Protein AF-X1JGT2-F1 (afdb_monomer)

Sequence (122 aa):
MVINLSTLYDLFEKDFFSDLFALINIGKRISGKKDIYIEFNQNSQLTFTDGRFIYLPKKMKDDIFTAQGLVAHESGHIGYGSFELSFIKLIDIFSKKYDLPQYFILMIKSGSNCNVNVRKFL

Nearest PDB structures (foldseek):
  8pr0-assembly1_B  TM=2.275E-01  e=2.007E+00  Homo sapiens
  4jr9-assembly1_A  TM=3.309E-01  e=7.805E+00  Escherichia coli K-12

Structure (mmCIF, N/CA/C/O backbone):
data_AF-X1JGT2-F1
#
_entry.id   AF-X1JGT2-F1
#
loop_
_atom_site.group_PDB
_atom_site.id
_atom_site.type_symbol
_atom_site.label_atom_id
_atom_site.label_alt_id
_atom_site.label_comp_id
_atom_site.label_asym_id
_atom_site.label_entity_id
_atom_site.label_seq_id
_atom_site.pdbx_PDB_ins_code
_atom_site.Cartn_x
_atom_site.Cartn_y
_atom_site.Cartn_z
_atom_sit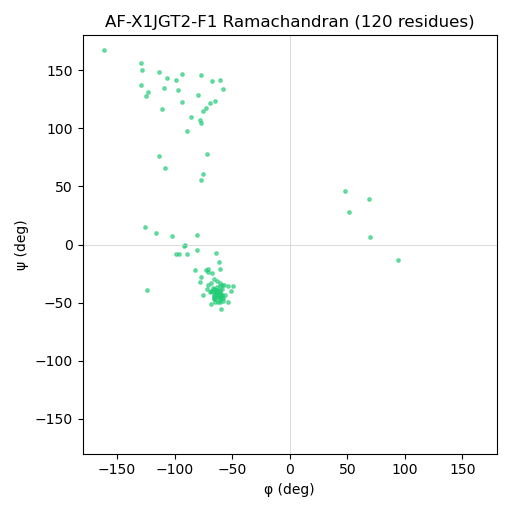e.occupancy
_atom_site.B_iso_or_equiv
_atom_site.auth_seq_id
_atom_site.auth_comp_id
_atom_site.auth_asym_id
_atom_site.auth_atom_id
_atom_site.pdbx_PDB_model_num
ATOM 1 N N . MET A 1 1 ? 31.376 -6.626 -33.080 1.00 52.94 1 MET A N 1
ATOM 2 C CA . MET A 1 1 ? 30.552 -5.677 -32.304 1.00 52.94 1 MET A CA 1
ATOM 3 C C . MET A 1 1 ? 30.390 -6.265 -30.914 1.00 52.94 1 MET A C 1
ATOM 5 O O . MET A 1 1 ? 29.714 -7.275 -30.782 1.00 52.94 1 MET A O 1
ATOM 9 N N . VAL A 1 2 ? 31.116 -5.748 -29.921 1.00 53.00 2 VAL A N 1
ATOM 10 C CA . VAL A 1 2 ? 31.010 -6.234 -28.536 1.00 53.00 2 VAL A CA 1
ATOM 11 C C . VAL A 1 2 ? 29.859 -5.469 -27.900 1.00 53.00 2 VAL A C 1
ATOM 13 O O . VAL A 1 2 ? 29.956 -4.257 -27.726 1.00 53.00 2 VAL A O 1
ATOM 16 N N . ILE A 1 3 ? 28.746 -6.150 -27.641 1.00 56.44 3 ILE A N 1
ATOM 17 C CA . ILE A 1 3 ? 27.610 -5.546 -26.945 1.00 56.44 3 ILE A CA 1
ATOM 18 C C . ILE A 1 3 ? 28.005 -5.456 -25.471 1.00 56.44 3 ILE A C 1
ATOM 20 O O . ILE A 1 3 ? 28.267 -6.475 -24.833 1.00 56.44 3 ILE A O 1
ATOM 24 N N . ASN A 1 4 ? 28.123 -4.233 -24.961 1.00 71.44 4 ASN A N 1
ATOM 25 C CA . ASN A 1 4 ? 28.438 -3.980 -23.562 1.00 71.44 4 ASN A CA 1
ATOM 26 C C . ASN A 1 4 ? 27.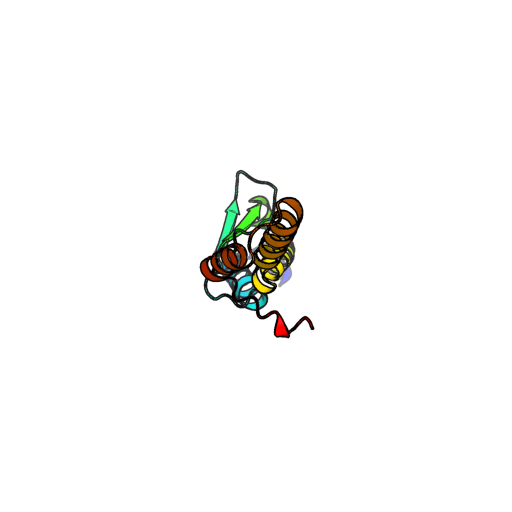173 -4.203 -22.715 1.00 71.44 4 ASN A C 1
ATOM 28 O O . ASN A 1 4 ? 26.062 -3.939 -23.176 1.00 71.44 4 ASN A O 1
ATOM 32 N N . LEU A 1 5 ? 27.324 -4.694 -21.483 1.00 65.31 5 LEU A N 1
ATOM 33 C CA . LEU A 1 5 ? 26.187 -5.069 -20.629 1.00 65.31 5 LEU A CA 1
ATOM 34 C C . LEU A 1 5 ? 25.262 -3.871 -20.341 1.00 65.31 5 LEU A C 1
ATOM 36 O O . LEU A 1 5 ? 24.048 -4.024 -20.259 1.00 65.31 5 LEU A O 1
ATOM 40 N N . SER A 1 6 ? 25.839 -2.671 -20.243 1.00 68.75 6 SER A N 1
ATOM 41 C CA . SER A 1 6 ? 25.110 -1.406 -20.101 1.00 68.75 6 SER A CA 1
ATOM 42 C C . SER A 1 6 ? 24.197 -1.122 -21.293 1.00 68.75 6 SER A C 1
ATOM 44 O O . SER A 1 6 ? 23.033 -0.794 -21.113 1.00 68.75 6 SER A O 1
ATOM 46 N N . THR A 1 7 ? 24.689 -1.349 -22.511 1.00 68.62 7 THR A N 1
ATOM 47 C CA . THR A 1 7 ? 23.924 -1.144 -23.749 1.00 68.62 7 THR A CA 1
ATOM 48 C C . THR A 1 7 ? 22.750 -2.119 -23.861 1.00 68.62 7 THR A C 1
ATOM 50 O O . THR A 1 7 ? 21.733 -1.794 -24.457 1.00 68.62 7 THR A O 1
ATOM 53 N N . LEU A 1 8 ? 22.876 -3.314 -23.275 1.00 64.31 8 LEU A N 1
ATOM 54 C CA . LEU A 1 8 ? 21.798 -4.302 -23.171 1.00 64.31 8 LEU A CA 1
ATOM 55 C C . LEU A 1 8 ? 20.712 -3.881 -22.171 1.00 64.31 8 LEU A C 1
ATOM 57 O O . LEU A 1 8 ? 19.534 -4.090 -22.444 1.00 64.31 8 LEU A O 1
ATOM 61 N N . TYR A 1 9 ? 21.098 -3.273 -21.046 1.00 62.94 9 TYR A N 1
ATOM 62 C CA . TYR A 1 9 ? 20.155 -2.705 -20.078 1.00 62.94 9 TYR A CA 1
ATOM 63 C C . TYR A 1 9 ? 19.342 -1.553 -20.672 1.00 62.94 9 TYR A C 1
ATOM 65 O O . TYR A 1 9 ? 18.139 -1.483 -20.442 1.00 62.94 9 TYR A O 1
ATOM 73 N N . ASP A 1 10 ? 19.975 -0.697 -21.475 1.00 58.16 10 ASP A N 1
ATOM 74 C CA . ASP A 1 10 ? 19.301 0.423 -22.141 1.00 58.16 10 ASP A CA 1
ATOM 75 C C . ASP A 1 10 ? 18.288 -0.041 -23.207 1.00 58.16 10 ASP A C 1
ATOM 77 O O . ASP A 1 10 ? 17.334 0.671 -23.514 1.00 58.16 10 ASP A O 1
ATOM 81 N N . LEU A 1 11 ? 18.480 -1.245 -23.760 1.00 60.47 11 LEU A N 1
ATOM 82 C CA . LEU A 1 11 ? 17.582 -1.882 -24.733 1.00 60.47 11 LEU A CA 1
ATOM 83 C C . LEU A 1 11 ? 16.481 -2.730 -24.079 1.00 60.47 11 LEU A C 1
ATOM 85 O O . LEU A 1 11 ? 15.602 -3.233 -24.780 1.00 60.47 11 LEU A O 1
ATOM 89 N N . PHE A 1 12 ? 16.535 -2.937 -22.762 1.00 65.44 12 PHE A N 1
ATOM 90 C CA . PHE A 1 12 ? 15.566 -3.759 -22.052 1.00 65.44 12 PHE A CA 1
ATOM 91 C C . PHE A 1 12 ? 14.261 -2.981 -21.849 1.00 65.44 12 PHE A C 1
ATOM 93 O O . PHE A 1 12 ? 14.176 -2.074 -21.019 1.00 65.44 12 PHE A O 1
ATOM 100 N N . GLU A 1 13 ? 13.218 -3.352 -22.591 1.00 63.59 13 GLU A N 1
ATOM 101 C CA . GLU A 1 13 ? 11.872 -2.847 -22.337 1.00 63.59 13 GLU A CA 1
ATOM 102 C C . GLU A 1 13 ? 11.342 -3.422 -21.019 1.00 63.59 13 GLU A C 1
ATOM 104 O O . GLU A 1 13 ? 11.246 -4.637 -20.835 1.00 63.59 13 GLU A O 1
ATOM 109 N N . LYS A 1 14 ? 10.998 -2.535 -20.082 1.00 66.12 14 LYS A N 1
ATOM 110 C CA . LYS A 1 14 ? 10.396 -2.931 -18.808 1.00 66.12 14 LYS A CA 1
ATOM 111 C C . LYS A 1 14 ? 9.029 -3.564 -19.051 1.00 66.12 14 LYS A C 1
ATOM 113 O O . LYS A 1 14 ? 8.125 -2.923 -19.589 1.00 66.12 14 LYS A O 1
ATOM 118 N N . ASP A 1 15 ? 8.856 -4.794 -18.580 1.00 80.00 15 ASP A N 1
ATOM 119 C CA . ASP A 1 15 ? 7.547 -5.431 -18.554 1.00 80.00 15 ASP A CA 1
ATOM 120 C C . ASP A 1 15 ? 6.706 -4.869 -17.399 1.00 80.00 15 ASP A C 1
ATOM 122 O O . ASP A 1 15 ? 6.879 -5.220 -16.229 1.00 80.00 15 ASP A O 1
ATOM 126 N N . PHE A 1 16 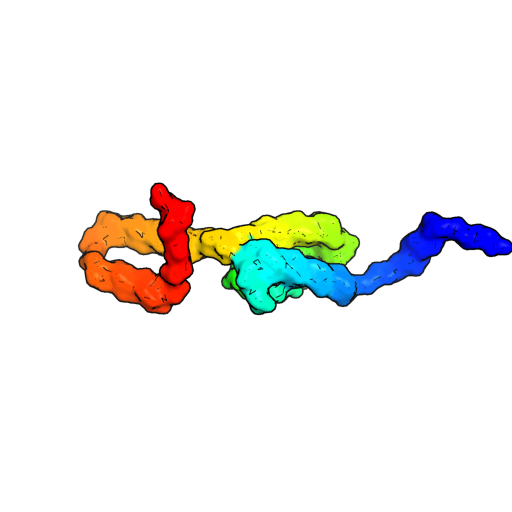? 5.749 -4.014 -17.756 1.00 81.50 16 PHE A N 1
ATOM 127 C CA . PHE A 1 16 ? 4.801 -3.422 -16.818 1.00 81.50 16 PHE A CA 1
ATOM 128 C C . PHE A 1 16 ? 4.056 -4.468 -15.971 1.00 81.50 16 PHE A C 1
ATOM 130 O O . PHE A 1 16 ? 3.760 -4.207 -14.803 1.00 81.50 16 PHE A O 1
ATOM 137 N N . PHE A 1 17 ? 3.730 -5.641 -16.525 1.00 85.12 17 PHE A N 1
ATOM 138 C CA . PHE A 1 17 ? 2.987 -6.650 -15.770 1.00 85.12 17 PHE A CA 1
ATOM 139 C C . PHE A 1 17 ? 3.838 -7.258 -14.661 1.00 85.12 17 PHE A C 1
ATOM 141 O O . PHE A 1 17 ? 3.344 -7.421 -13.544 1.00 85.12 17 PHE A O 1
ATOM 148 N N . SER A 1 18 ? 5.112 -7.536 -14.935 1.00 88.44 18 SER A N 1
ATOM 149 C CA . SER A 1 18 ? 6.068 -7.999 -13.926 1.00 88.44 18 SER A CA 1
ATOM 150 C C . SER A 1 18 ? 6.200 -7.006 -12.767 1.00 88.44 18 SER A C 1
ATOM 152 O O . SER A 1 18 ? 6.088 -7.401 -11.602 1.00 88.44 18 SER A O 1
ATOM 154 N N . ASP A 1 19 ? 6.334 -5.714 -13.073 1.00 90.62 19 ASP A N 1
ATOM 155 C CA . ASP A 1 19 ? 6.410 -4.649 -12.067 1.00 90.62 19 ASP A CA 1
ATOM 156 C C . ASP A 1 19 ? 5.115 -4.554 -11.245 1.00 90.62 19 ASP A C 1
ATOM 158 O O . ASP A 1 19 ? 5.145 -4.512 -10.011 1.00 90.62 19 ASP A O 1
ATOM 162 N N . LEU A 1 20 ? 3.955 -4.608 -11.907 1.00 92.69 20 LEU A N 1
ATOM 163 C CA . LEU A 1 20 ? 2.651 -4.614 -11.245 1.00 92.69 20 LEU A CA 1
ATOM 164 C C . LEU A 1 20 ? 2.493 -5.818 -10.302 1.00 92.69 20 LEU A C 1
ATOM 166 O O . LEU A 1 20 ? 2.043 -5.655 -9.166 1.00 92.69 20 LEU A O 1
ATOM 170 N N . PHE A 1 21 ? 2.885 -7.020 -10.732 1.00 93.12 21 PHE A N 1
ATOM 171 C CA . PHE A 1 21 ? 2.846 -8.214 -9.884 1.00 93.12 21 PHE A CA 1
ATOM 172 C C . PHE A 1 21 ? 3.778 -8.094 -8.678 1.00 93.12 21 PHE A C 1
ATOM 174 O O . PHE A 1 21 ? 3.394 -8.482 -7.571 1.00 93.12 21 PHE A O 1
ATOM 181 N N . ALA A 1 22 ? 4.976 -7.536 -8.861 1.00 94.12 22 ALA A N 1
ATOM 182 C CA . ALA A 1 22 ? 5.908 -7.294 -7.765 1.00 94.12 22 ALA A CA 1
ATOM 183 C C . ALA A 1 22 ? 5.298 -6.353 -6.717 1.00 94.12 22 ALA A C 1
ATOM 185 O O . ALA A 1 22 ? 5.294 -6.672 -5.525 1.00 94.12 22 ALA A O 1
ATOM 186 N N . LEU A 1 23 ? 4.705 -5.242 -7.160 1.00 96.31 23 LEU A N 1
ATOM 187 C CA . LEU A 1 23 ? 4.029 -4.295 -6.279 1.00 96.31 23 LEU A CA 1
ATOM 188 C C . LEU A 1 23 ? 2.843 -4.946 -5.543 1.00 96.31 23 LEU A C 1
ATOM 190 O O . LEU A 1 23 ? 2.718 -4.805 -4.327 1.00 96.31 23 LEU A O 1
ATOM 194 N N . ILE A 1 24 ? 2.006 -5.726 -6.238 1.00 96.44 24 ILE A N 1
ATOM 195 C CA . ILE A 1 24 ? 0.880 -6.448 -5.621 1.00 96.44 24 ILE A CA 1
ATOM 196 C C . ILE A 1 24 ? 1.380 -7.402 -4.529 1.00 96.44 24 ILE A C 1
ATOM 198 O O . ILE A 1 24 ? 0.809 -7.460 -3.439 1.00 96.44 24 ILE A O 1
ATOM 202 N N . ASN A 1 25 ? 2.459 -8.138 -4.791 1.00 96.31 25 ASN A N 1
ATOM 203 C CA . ASN A 1 25 ? 3.027 -9.077 -3.826 1.00 96.31 25 ASN A CA 1
ATOM 204 C C . ASN A 1 25 ? 3.597 -8.371 -2.590 1.00 96.31 25 ASN A C 1
ATOM 206 O O . ASN A 1 25 ? 3.410 -8.860 -1.473 1.00 96.31 25 ASN A O 1
ATOM 210 N N . ILE A 1 26 ? 4.232 -7.207 -2.765 1.00 96.31 26 ILE A N 1
ATOM 211 C CA . ILE A 1 26 ? 4.647 -6.343 -1.650 1.00 96.31 26 ILE A CA 1
ATOM 212 C C . ILE A 1 26 ? 3.425 -5.955 -0.818 1.00 96.31 26 ILE A C 1
ATOM 214 O O . ILE A 1 26 ? 3.431 -6.138 0.403 1.00 96.31 26 ILE A O 1
ATOM 218 N N . GLY A 1 27 ? 2.357 -5.495 -1.473 1.00 96.25 27 GLY A N 1
ATOM 219 C CA . GLY A 1 27 ? 1.160 -5.055 -0.773 1.00 96.25 27 GLY A CA 1
ATOM 220 C C . GLY A 1 27 ? 0.480 -6.170 0.020 1.00 96.25 27 GLY A C 1
ATOM 221 O O . GLY A 1 27 ? 0.160 -5.997 1.198 1.00 96.25 27 GLY A O 1
ATOM 222 N N . LYS A 1 28 ? 0.352 -7.365 -0.567 1.00 96.12 28 LYS A N 1
ATOM 223 C CA . LYS A 1 28 ? -0.165 -8.558 0.127 1.00 96.12 28 LYS A CA 1
ATOM 224 C C . LYS A 1 28 ? 0.686 -8.939 1.335 1.00 96.12 28 LYS A C 1
ATOM 226 O O . LYS A 1 28 ? 0.153 -9.241 2.401 1.00 96.12 28 LYS A O 1
ATOM 231 N N . ARG A 1 29 ? 2.014 -8.912 1.186 1.00 96.12 29 ARG A N 1
ATOM 232 C CA . ARG A 1 29 ? 2.944 -9.294 2.255 1.00 96.12 29 ARG A CA 1
ATOM 233 C C . ARG A 1 29 ? 2.878 -8.338 3.442 1.00 96.12 29 ARG A C 1
ATOM 235 O O . ARG A 1 29 ? 2.867 -8.804 4.575 1.00 96.12 29 ARG A O 1
ATOM 242 N N . ILE A 1 30 ? 2.847 -7.031 3.187 1.00 95.44 30 ILE A N 1
ATOM 243 C CA . ILE A 1 30 ? 2.845 -6.011 4.246 1.00 95.44 30 ILE A CA 1
ATOM 244 C C . ILE A 1 30 ? 1.473 -5.921 4.918 1.00 95.44 30 ILE A C 1
ATOM 246 O O . ILE A 1 30 ? 1.395 -5.878 6.142 1.00 95.44 30 ILE A O 1
ATOM 250 N N . SER A 1 31 ? 0.390 -5.935 4.138 1.00 93.12 31 SER A N 1
ATOM 251 C CA . SER A 1 31 ? -0.970 -5.847 4.685 1.00 93.12 31 SER A CA 1
ATOM 252 C C . SER A 1 31 ? -1.433 -7.124 5.393 1.00 93.12 31 SER A C 1
ATOM 254 O O . SER A 1 31 ? -2.382 -7.087 6.171 1.00 93.12 31 SER A O 1
A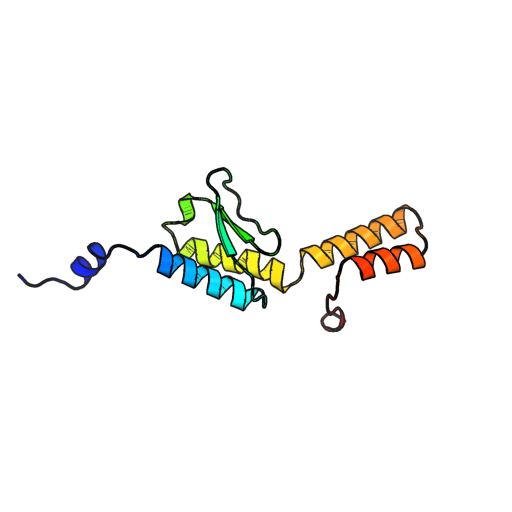TOM 256 N N . GLY A 1 32 ? -0.831 -8.276 5.083 1.00 92.31 32 GLY A N 1
ATOM 257 C CA . GLY A 1 32 ? -1.317 -9.581 5.531 1.00 92.31 32 GLY A CA 1
ATOM 258 C C . GLY A 1 32 ? -2.630 -10.023 4.867 1.00 92.31 32 GLY A C 1
ATOM 259 O O . GLY A 1 32 ? -3.180 -11.058 5.249 1.00 92.31 32 GLY A O 1
ATOM 260 N N . LYS A 1 33 ? -3.143 -9.280 3.872 1.00 90.19 33 LYS A N 1
ATOM 261 C CA . LYS A 1 33 ? -4.357 -9.627 3.117 1.00 90.19 33 LYS A CA 1
ATOM 262 C C . LYS A 1 33 ? -4.009 -10.293 1.785 1.00 90.19 33 LYS A C 1
ATOM 264 O O . LYS A 1 33 ? -3.070 -9.908 1.096 1.00 90.19 33 LYS A O 1
ATOM 269 N N . LYS A 1 34 ? -4.802 -11.299 1.396 1.00 90.12 34 LYS A N 1
ATOM 270 C CA . LYS A 1 34 ? -4.630 -12.016 0.116 1.00 90.12 34 LYS A CA 1
ATOM 271 C C . LYS A 1 34 ? -5.155 -11.228 -1.084 1.00 90.12 34 LYS A C 1
ATOM 273 O O . LYS A 1 34 ? -4.621 -11.376 -2.184 1.00 90.12 34 LYS A O 1
ATOM 278 N N . ASP A 1 35 ? -6.143 -10.374 -0.845 1.00 91.38 35 ASP A N 1
ATOM 279 C CA . ASP A 1 35 ? -6.898 -9.665 -1.876 1.00 91.38 35 ASP A CA 1
ATOM 280 C C . ASP A 1 35 ? -6.515 -8.183 -1.889 1.00 91.38 35 ASP A C 1
ATOM 282 O O . ASP A 1 35 ? -7.316 -7.320 -1.543 1.00 91.38 35 ASP A O 1
ATOM 286 N N . ILE A 1 36 ? -5.262 -7.908 -2.257 1.00 94.19 36 ILE A N 1
ATOM 287 C CA . ILE A 1 36 ? -4.758 -6.555 -2.520 1.00 94.19 36 ILE A CA 1
ATOM 288 C C . ILE A 1 36 ? -4.520 -6.387 -4.014 1.00 94.19 36 ILE A C 1
ATOM 290 O O . ILE A 1 36 ? -3.924 -7.260 -4.654 1.00 94.19 36 ILE A O 1
ATOM 294 N N . TYR A 1 37 ? -4.962 -5.250 -4.539 1.00 94.56 37 TYR A N 1
ATOM 295 C CA . TYR A 1 37 ? -4.819 -4.852 -5.933 1.00 94.56 37 TYR A CA 1
ATOM 296 C C . TYR A 1 37 ? -4.233 -3.448 -6.023 1.00 94.56 37 TYR A C 1
ATOM 298 O O . TYR A 1 37 ? -4.342 -2.656 -5.089 1.00 94.56 37 TYR A O 1
ATOM 306 N N . ILE A 1 38 ? -3.608 -3.143 -7.156 1.00 95.69 38 ILE A N 1
ATOM 307 C CA . ILE A 1 38 ? -2.997 -1.840 -7.407 1.00 95.69 38 ILE A CA 1
ATOM 308 C C . ILE A 1 38 ? -3.613 -1.256 -8.660 1.00 95.69 38 ILE A C 1
ATOM 310 O O . ILE A 1 38 ? -3.686 -1.925 -9.692 1.00 95.69 38 ILE A O 1
ATOM 314 N N . GLU A 1 39 ? -4.033 -0.003 -8.558 1.00 94.25 39 GLU A N 1
ATOM 315 C CA . GLU A 1 39 ? -4.619 0.734 -9.663 1.00 94.25 39 GLU A CA 1
ATOM 316 C C . GLU A 1 39 ? -3.865 2.042 -9.884 1.00 94.25 39 GLU A C 1
ATOM 318 O O . GLU A 1 39 ? -3.691 2.850 -8.973 1.00 94.25 39 GLU A O 1
ATOM 323 N N . PHE A 1 40 ? -3.439 2.271 -11.124 1.00 91.88 40 PHE A N 1
ATOM 324 C CA . PHE A 1 40 ? -2.840 3.536 -11.529 1.00 91.88 40 PHE A CA 1
ATOM 325 C C . PHE A 1 40 ? -3.940 4.491 -12.002 1.00 91.88 40 PHE A C 1
ATOM 327 O O . PHE A 1 40 ? -4.391 4.428 -13.148 1.00 91.88 40 PHE A O 1
ATOM 334 N N . ASN A 1 41 ? -4.377 5.379 -11.110 1.00 86.94 41 ASN A N 1
ATOM 335 C CA . ASN A 1 41 ? -5.467 6.314 -11.352 1.00 86.94 41 ASN A CA 1
ATOM 336 C C . ASN A 1 41 ? -4.977 7.526 -12.168 1.00 86.94 41 ASN A C 1
ATOM 338 O O . ASN A 1 41 ? -3.983 8.174 -11.830 1.00 86.94 41 ASN A O 1
ATOM 342 N N . GLN A 1 42 ? -5.679 7.842 -13.261 1.00 74.19 42 GLN A N 1
ATOM 343 C CA . GLN A 1 42 ? -5.350 8.981 -14.130 1.00 74.19 42 GLN A CA 1
ATOM 344 C C . GLN A 1 42 ? -5.900 10.313 -13.605 1.00 74.19 42 GLN A C 1
ATOM 346 O O . GLN A 1 42 ? -5.379 11.369 -13.951 1.00 74.19 42 GLN A O 1
ATOM 351 N N . ASN A 1 43 ? -6.927 10.257 -12.757 1.00 81.56 43 ASN A N 1
ATOM 352 C CA . ASN A 1 43 ? -7.697 11.416 -12.314 1.00 81.56 43 ASN A CA 1
ATOM 353 C C . ASN A 1 43 ? -7.220 11.971 -10.966 1.00 81.56 43 ASN A C 1
ATOM 355 O O . ASN A 1 43 ? -7.690 13.022 -10.540 1.00 81.56 43 ASN A O 1
ATOM 359 N N . SER A 1 44 ? -6.304 11.278 -10.285 1.00 80.25 44 SER A N 1
ATOM 360 C CA . SER A 1 44 ? -5.804 11.670 -8.967 1.00 80.25 44 SER A CA 1
ATOM 361 C C . SER A 1 44 ? -4.280 11.695 -8.934 1.00 80.25 44 SER A C 1
ATOM 363 O O . SER A 1 44 ? -3.610 10.795 -9.437 1.00 80.25 44 SER A O 1
ATOM 365 N N . GLN A 1 45 ? -3.729 12.734 -8.304 1.00 87.56 45 GLN A N 1
ATOM 366 C CA . GLN A 1 45 ? -2.304 12.811 -7.970 1.00 87.56 45 GLN A CA 1
ATOM 367 C C . GLN A 1 45 ? -1.993 12.256 -6.575 1.00 87.56 45 GLN A C 1
ATOM 369 O O . GLN A 1 45 ? -0.831 12.246 -6.167 1.00 87.56 45 GLN A O 1
ATOM 374 N N . LEU A 1 46 ? -3.017 11.810 -5.849 1.00 89.94 46 LEU A N 1
ATOM 375 C CA . LEU A 1 46 ? -2.893 11.310 -4.490 1.00 89.94 46 LEU A CA 1
ATOM 376 C C . LEU A 1 46 ? -2.713 9.795 -4.486 1.00 89.94 46 LEU A C 1
ATOM 378 O O . LEU A 1 46 ? -3.273 9.088 -5.323 1.00 89.94 46 LEU A O 1
ATOM 382 N N . THR A 1 47 ? -1.947 9.329 -3.505 1.00 93.00 47 THR A N 1
ATOM 383 C CA . THR A 1 47 ? -1.866 7.916 -3.140 1.00 93.00 47 THR A CA 1
ATOM 384 C C . THR A 1 47 ? -2.804 7.669 -1.971 1.00 93.00 47 THR A C 1
ATOM 386 O O . THR A 1 47 ? -2.827 8.476 -1.044 1.00 93.00 47 THR A O 1
ATOM 389 N N . PHE A 1 48 ? -3.609 6.613 -2.048 1.00 92.44 48 PHE A N 1
ATOM 390 C CA . PHE A 1 48 ? -4.526 6.229 -0.976 1.00 92.44 48 PHE A CA 1
ATOM 391 C C . PHE A 1 48 ? -4.973 4.774 -1.131 1.00 92.44 48 PHE A C 1
ATOM 393 O O . PHE A 1 48 ? -4.806 4.164 -2.192 1.00 92.44 48 PHE A O 1
ATOM 400 N N . THR A 1 49 ? -5.600 4.231 -0.091 1.00 91.75 49 THR A N 1
ATOM 401 C CA . THR A 1 49 ? -6.220 2.905 -0.109 1.00 91.75 49 THR A CA 1
ATOM 402 C C . THR A 1 49 ? -7.673 2.925 0.369 1.00 91.75 49 THR A C 1
ATOM 404 O O . THR A 1 49 ? -8.050 3.733 1.215 1.00 91.75 49 THR A O 1
ATOM 407 N N . ASP A 1 50 ? -8.485 2.005 -0.153 1.00 88.44 50 ASP A N 1
ATOM 408 C CA . ASP A 1 50 ? -9.822 1.682 0.367 1.00 88.44 50 ASP A CA 1
ATOM 409 C C . ASP A 1 50 ? -9.844 0.372 1.189 1.00 88.44 50 ASP A C 1
ATOM 411 O O . ASP A 1 50 ? -10.904 -0.124 1.570 1.00 88.44 50 ASP A O 1
ATOM 415 N N . GLY A 1 51 ? -8.671 -0.216 1.453 1.00 86.31 51 GLY A N 1
ATOM 416 C CA . GLY A 1 51 ? -8.514 -1.491 2.151 1.00 86.31 51 GLY A CA 1
ATOM 417 C C . GLY A 1 51 ? -8.412 -2.727 1.249 1.00 86.31 51 GLY A C 1
ATOM 418 O O . GLY A 1 51 ? -8.008 -3.784 1.747 1.00 86.31 51 GLY A O 1
ATOM 419 N N . ARG A 1 52 ? -8.741 -2.612 -0.047 1.00 90.31 52 ARG A N 1
ATOM 420 C CA . ARG A 1 52 ? -8.613 -3.679 -1.062 1.00 90.31 52 ARG A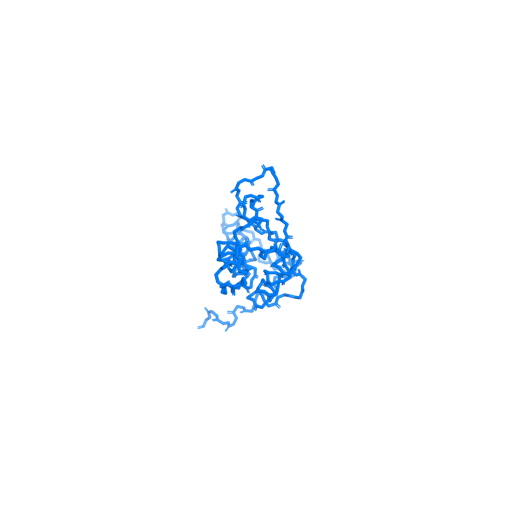 CA 1
ATOM 421 C C . ARG A 1 52 ? -7.762 -3.240 -2.255 1.00 90.31 52 ARG A C 1
ATOM 423 O O . ARG A 1 52 ? -6.969 -4.025 -2.773 1.00 90.31 52 ARG A O 1
ATOM 430 N N . PHE A 1 53 ? -7.915 -1.997 -2.677 1.00 93.50 53 PHE A N 1
ATOM 431 C CA . PHE A 1 53 ? -7.138 -1.352 -3.717 1.00 93.50 53 PHE A CA 1
ATOM 432 C C . PHE A 1 53 ? -6.168 -0.345 -3.102 1.00 93.50 53 PHE A C 1
ATOM 434 O O . PHE A 1 53 ? -6.467 0.334 -2.115 1.00 93.50 53 PHE A O 1
ATOM 441 N N . ILE A 1 54 ? -4.986 -0.256 -3.700 1.00 95.38 54 ILE A N 1
ATOM 442 C CA . ILE A 1 54 ? -4.028 0.824 -3.490 1.00 95.38 54 ILE A CA 1
ATOM 443 C C . ILE A 1 54 ? -3.983 1.621 -4.786 1.00 95.38 54 ILE A C 1
ATOM 445 O O . ILE A 1 54 ? -3.609 1.103 -5.841 1.00 95.38 54 ILE A O 1
ATOM 449 N N . TYR A 1 55 ? -4.390 2.879 -4.697 1.00 95.88 55 TYR A N 1
ATOM 450 C CA . TYR A 1 55 ? -4.449 3.793 -5.821 1.00 95.88 55 TYR A CA 1
ATOM 451 C C . TYR A 1 55 ? -3.154 4.588 -5.884 1.00 95.88 55 TYR A C 1
ATOM 453 O O . TYR A 1 55 ? -2.793 5.275 -4.931 1.00 95.88 55 TYR A O 1
ATOM 461 N N . LEU A 1 56 ? -2.463 4.502 -7.017 1.00 95.69 56 LEU A N 1
ATOM 462 C CA . LEU A 1 56 ? -1.248 5.254 -7.302 1.00 95.69 56 LEU A CA 1
ATOM 463 C C . LEU A 1 56 ? -1.500 6.256 -8.435 1.00 95.69 56 LEU A C 1
ATOM 465 O O . LEU A 1 56 ? -2.259 5.961 -9.360 1.00 95.69 56 LEU A O 1
ATOM 469 N N . PRO A 1 57 ? -0.830 7.417 -8.442 1.00 94.06 57 PRO A N 1
ATOM 470 C CA . PRO A 1 57 ? -0.871 8.325 -9.583 1.00 94.06 57 PRO A CA 1
ATOM 471 C C . PRO A 1 57 ? -0.317 7.661 -10.847 1.00 94.06 57 PRO A C 1
ATOM 473 O O . PRO A 1 57 ? 0.721 7.002 -10.791 1.00 94.06 57 PRO A O 1
ATOM 476 N N . LYS A 1 58 ? -0.924 7.914 -12.015 1.00 91.00 58 LYS A N 1
ATOM 477 C CA . LYS A 1 58 ? -0.472 7.357 -13.311 1.00 91.00 58 LYS A CA 1
ATOM 478 C C . LYS A 1 58 ? 1.029 7.535 -13.587 1.00 91.00 58 LYS A C 1
ATOM 480 O O . LYS A 1 58 ? 1.648 6.643 -14.151 1.00 91.00 58 LYS A O 1
ATOM 485 N N . LYS A 1 59 ? 1.625 8.654 -13.156 1.00 89.12 59 LYS A N 1
ATOM 486 C CA . LYS A 1 59 ? 3.067 8.938 -13.309 1.00 89.12 59 LYS A CA 1
ATOM 487 C C . LYS A 1 59 ? 3.989 7.922 -12.620 1.00 89.12 59 LYS A C 1
ATOM 489 O O . LYS A 1 59 ? 5.147 7.819 -12.990 1.00 89.12 59 LYS A O 1
ATOM 494 N N . MET A 1 60 ? 3.481 7.181 -11.635 1.00 90.31 60 MET A N 1
ATOM 495 C CA . MET A 1 60 ? 4.241 6.165 -10.901 1.00 90.31 60 MET A CA 1
ATOM 496 C C . MET A 1 60 ? 4.341 4.839 -11.659 1.00 90.31 60 MET A C 1
ATOM 498 O O . MET A 1 60 ? 5.015 3.927 -11.197 1.00 90.31 60 MET A O 1
ATOM 502 N N . LYS A 1 61 ? 3.669 4.712 -12.812 1.00 88.06 61 LYS A N 1
ATOM 503 C CA . LYS A 1 61 ? 3.660 3.484 -13.611 1.00 88.06 61 LYS A CA 1
ATOM 504 C C . LYS A 1 61 ? 5.059 3.086 -14.093 1.00 88.06 61 LYS A C 1
ATOM 506 O O . LYS A 1 61 ? 5.368 1.902 -14.117 1.00 88.06 61 LYS A O 1
ATOM 511 N N . ASP A 1 62 ? 5.889 4.075 -14.421 1.00 86.56 62 ASP A N 1
ATOM 512 C CA . ASP A 1 62 ? 7.234 3.864 -14.975 1.00 86.56 62 ASP A CA 1
ATOM 513 C C . ASP A 1 62 ? 8.347 3.986 -13.909 1.00 86.56 62 ASP A C 1
ATOM 515 O O . ASP A 1 62 ? 9.513 3.660 -14.160 1.00 86.56 62 ASP A O 1
ATOM 519 N N . ASP A 1 63 ? 7.978 4.417 -12.695 1.00 89.75 63 ASP A N 1
ATOM 520 C CA . ASP A 1 63 ? 8.856 4.585 -11.534 1.00 89.75 63 ASP A CA 1
ATOM 521 C C . ASP A 1 63 ? 8.499 3.583 -10.426 1.00 89.75 63 ASP A C 1
ATOM 523 O O . ASP A 1 63 ? 7.879 3.907 -9.406 1.00 89.75 63 ASP A O 1
ATOM 527 N N . ILE A 1 64 ? 8.910 2.330 -10.642 1.00 88.25 64 ILE A N 1
ATOM 528 C CA . ILE A 1 64 ? 8.658 1.237 -9.700 1.00 88.25 64 ILE A CA 1
ATOM 529 C C . ILE A 1 64 ? 9.255 1.510 -8.314 1.00 88.25 64 ILE A C 1
ATOM 531 O O . ILE A 1 64 ? 8.655 1.127 -7.313 1.00 88.25 64 ILE A O 1
ATOM 535 N N . PHE A 1 65 ? 10.409 2.175 -8.222 1.00 91.19 65 PHE A N 1
ATOM 536 C CA . PHE A 1 65 ? 11.093 2.371 -6.944 1.00 91.19 65 PHE A CA 1
ATOM 537 C C . PHE A 1 65 ? 10.261 3.256 -6.013 1.00 91.19 65 PHE A C 1
ATOM 539 O O . PHE A 1 65 ? 9.996 2.890 -4.866 1.00 91.19 65 PHE A O 1
ATOM 546 N N . THR A 1 66 ? 9.755 4.376 -6.534 1.00 93.25 66 THR A N 1
ATOM 547 C CA . THR A 1 66 ? 8.837 5.235 -5.781 1.00 93.25 66 THR A CA 1
ATOM 548 C C . THR A 1 66 ? 7.508 4.528 -5.514 1.00 93.25 66 THR A C 1
ATOM 550 O O . THR A 1 66 ? 6.991 4.587 -4.394 1.00 93.25 66 THR A O 1
ATOM 553 N N . ALA A 1 67 ? 6.972 3.797 -6.499 1.00 94.94 67 ALA A N 1
ATOM 554 C CA . ALA A 1 67 ? 5.735 3.036 -6.335 1.00 94.94 67 ALA A CA 1
ATOM 555 C C . ALA A 1 67 ? 5.828 1.995 -5.203 1.00 94.94 67 ALA A C 1
ATOM 557 O O . ALA A 1 67 ? 4.874 1.842 -4.444 1.00 94.94 67 ALA A O 1
ATOM 558 N N . GLN A 1 68 ? 6.971 1.323 -5.031 1.00 95.94 68 GLN A N 1
ATOM 559 C CA . GLN A 1 68 ? 7.186 0.354 -3.949 1.00 95.94 68 GLN A CA 1
ATOM 560 C C . GLN A 1 68 ? 7.054 0.994 -2.566 1.00 95.94 68 GLN A C 1
ATOM 562 O O . GLN A 1 68 ? 6.376 0.438 -1.701 1.00 95.94 68 GLN A O 1
ATOM 567 N N . GLY A 1 69 ? 7.669 2.163 -2.359 1.00 96.31 69 GLY A N 1
ATOM 568 C CA . GLY A 1 69 ? 7.584 2.889 -1.089 1.00 96.31 69 GLY A CA 1
ATOM 569 C C . GLY A 1 69 ? 6.152 3.312 -0.759 1.00 96.31 69 GLY A C 1
ATOM 570 O O . GLY A 1 69 ? 5.690 3.126 0.367 1.00 96.31 69 GLY A O 1
ATOM 571 N N . LEU A 1 70 ? 5.426 3.804 -1.764 1.00 96.19 70 LEU A N 1
ATOM 572 C CA . LEU A 1 70 ? 4.021 4.194 -1.638 1.00 96.19 70 LEU A CA 1
ATOM 573 C C . LEU A 1 70 ? 3.116 2.995 -1.328 1.00 96.19 70 LEU A C 1
ATOM 575 O O . LEU A 1 70 ? 2.319 3.040 -0.394 1.00 96.19 70 LEU A O 1
ATOM 579 N N . VAL A 1 71 ? 3.286 1.886 -2.050 1.00 97.00 71 VAL A N 1
ATOM 580 C CA . VAL A 1 71 ? 2.542 0.645 -1.795 1.00 97.00 71 VAL A CA 1
ATOM 581 C C . VAL A 1 71 ? 2.825 0.119 -0.396 1.00 97.00 71 VAL A C 1
ATOM 583 O O . VAL A 1 71 ? 1.894 -0.295 0.292 1.00 97.00 71 VAL A O 1
ATOM 586 N N . ALA A 1 72 ? 4.080 0.149 0.054 1.00 96.25 72 ALA A N 1
ATOM 587 C CA . ALA A 1 72 ? 4.441 -0.283 1.396 1.00 96.25 72 ALA A CA 1
ATOM 588 C C . ALA A 1 72 ? 3.769 0.570 2.481 1.00 96.25 72 ALA A C 1
ATOM 590 O O . ALA A 1 72 ? 3.241 0.014 3.446 1.00 96.25 72 ALA A O 1
ATOM 591 N N . HIS A 1 73 ? 3.743 1.893 2.300 1.00 94.81 73 HIS A N 1
ATOM 592 C CA . HIS A 1 73 ? 3.086 2.825 3.214 1.00 94.81 73 HIS A CA 1
ATOM 593 C C . HIS A 1 73 ? 1.584 2.533 3.347 1.00 94.81 73 HIS A C 1
ATOM 595 O O . HIS A 1 73 ? 1.103 2.245 4.445 1.00 94.81 73 HIS A O 1
ATOM 601 N N . GLU A 1 74 ? 0.859 2.500 2.226 1.00 94.31 74 GLU A N 1
ATOM 602 C CA . GLU A 1 74 ? -0.587 2.243 2.224 1.00 94.31 74 GLU A CA 1
ATOM 603 C C . GLU A 1 74 ? -0.922 0.838 2.731 1.00 94.31 74 GLU A C 1
ATOM 605 O O . GLU A 1 74 ? -1.847 0.647 3.517 1.00 94.31 74 GLU A O 1
ATOM 610 N N . SER A 1 75 ? -0.125 -0.165 2.360 1.00 95.19 75 SER A N 1
ATOM 611 C CA . SER A 1 75 ? -0.314 -1.536 2.851 1.00 95.19 75 SER A CA 1
ATOM 612 C C . SER A 1 75 ? -0.122 -1.643 4.359 1.00 95.19 75 SER A C 1
ATOM 614 O O . SER A 1 75 ? -0.782 -2.461 5.001 1.00 95.19 75 SER A O 1
ATOM 616 N N . GLY A 1 76 ? 0.753 -0.813 4.934 1.00 92.44 76 GLY A N 1
ATOM 617 C CA . GLY A 1 76 ? 0.906 -0.676 6.377 1.00 92.44 76 GLY A CA 1
ATOM 618 C C . GLY A 1 76 ? -0.385 -0.202 7.041 1.00 92.44 76 GLY A C 1
ATOM 619 O O . GLY A 1 76 ? -0.796 -0.784 8.043 1.00 92.44 76 GLY A O 1
ATOM 620 N N . HIS A 1 77 ? -1.079 0.777 6.451 1.00 90.25 77 HIS A N 1
ATOM 621 C CA . HIS A 1 77 ? -2.385 1.230 6.941 1.00 90.25 77 HIS A CA 1
ATOM 622 C C . HIS A 1 77 ? -3.448 0.131 6.900 1.00 90.25 77 HIS A C 1
ATOM 624 O O . HIS A 1 77 ? -4.207 -0.022 7.861 1.00 90.25 77 HIS A O 1
ATOM 630 N N . ILE A 1 78 ? -3.461 -0.674 5.832 1.00 90.06 78 ILE A N 1
ATOM 631 C CA . ILE A 1 78 ? -4.367 -1.824 5.707 1.00 90.06 78 ILE A CA 1
ATOM 632 C C . ILE A 1 78 ? -4.058 -2.881 6.773 1.00 90.06 78 ILE A C 1
ATOM 634 O O . ILE A 1 78 ? -4.967 -3.354 7.451 1.00 90.06 78 ILE A O 1
ATOM 638 N N . GLY A 1 79 ? -2.788 -3.266 6.924 1.00 87.38 79 GLY A N 1
ATOM 639 C CA . GLY A 1 79 ? -2.382 -4.333 7.845 1.00 87.38 79 GLY A CA 1
ATOM 640 C C . GLY A 1 79 ? -2.495 -3.946 9.318 1.00 87.38 79 GLY A C 1
ATOM 641 O O . GLY A 1 79 ? -2.857 -4.774 10.152 1.00 87.38 79 GLY A O 1
ATOM 642 N N . TYR A 1 80 ? -2.233 -2.680 9.644 1.00 84.62 80 TYR A N 1
ATOM 643 C CA . TYR A 1 80 ? -2.423 -2.140 10.990 1.00 84.62 80 TYR A CA 1
ATOM 644 C C . TYR A 1 80 ? -3.908 -1.994 11.360 1.00 84.62 80 TYR A C 1
ATOM 646 O O . TYR A 1 80 ? -4.245 -1.930 12.541 1.00 84.62 80 TYR A O 1
ATOM 654 N N . GLY A 1 81 ? -4.798 -1.937 10.366 1.00 82.31 81 GLY A N 1
ATOM 655 C CA . GLY A 1 81 ? -6.206 -1.618 10.577 1.00 82.31 81 GLY A CA 1
ATOM 656 C C . GLY A 1 81 ? -6.397 -0.157 10.991 1.00 82.31 81 GLY A C 1
ATOM 657 O O . GLY A 1 81 ? -7.175 0.150 11.897 1.00 82.31 81 GLY A O 1
ATOM 658 N N . SER A 1 82 ? -5.627 0.763 10.389 1.00 76.69 82 SER A N 1
ATOM 659 C CA . SER A 1 82 ? -5.679 2.196 10.720 1.00 76.69 82 SER A CA 1
ATOM 660 C C . SER A 1 82 ? -7.088 2.772 10.553 1.00 76.69 82 SER A C 1
ATOM 662 O O . SER A 1 82 ? -7.491 3.641 11.331 1.00 76.69 82 SER A O 1
ATOM 664 N N . PHE A 1 83 ? -7.840 2.280 9.566 1.00 77.00 83 PHE A N 1
ATOM 665 C CA . PHE A 1 83 ? -9.220 2.686 9.321 1.00 77.00 83 PHE A CA 1
ATOM 666 C C . PHE A 1 83 ? -10.148 2.216 10.446 1.00 77.00 83 PHE A C 1
ATOM 668 O O . PHE A 1 83 ? -10.839 3.030 11.054 1.00 77.00 83 PHE A O 1
ATOM 675 N N . GLU A 1 84 ? -10.102 0.930 10.786 1.00 76.81 84 GLU A N 1
ATOM 676 C CA . GLU A 1 84 ? -10.909 0.310 11.835 1.00 76.81 84 GLU A CA 1
ATOM 677 C C . GLU A 1 84 ? -10.635 0.963 13.195 1.00 76.81 84 GLU A C 1
ATOM 679 O O . GLU A 1 84 ? -11.561 1.302 13.931 1.00 76.81 84 GLU A O 1
ATOM 684 N N . LEU A 1 85 ? -9.366 1.234 13.510 1.00 81.38 85 LEU A N 1
ATOM 685 C CA . LEU A 1 85 ? -8.975 1.934 14.735 1.00 81.38 85 LEU A CA 1
ATOM 686 C C . LEU A 1 85 ? -9.492 3.375 14.776 1.00 81.38 85 LEU A C 1
ATOM 688 O O . LEU A 1 85 ? -9.964 3.835 15.819 1.00 81.38 85 LEU A O 1
ATOM 692 N N . SER A 1 86 ? -9.414 4.094 13.656 1.00 80.69 86 SER A N 1
ATOM 693 C CA . SER A 1 86 ? -9.931 5.463 13.562 1.00 80.69 86 SER A CA 1
ATOM 694 C C . SER A 1 86 ? -11.454 5.491 13.680 1.00 80.69 86 SER A C 1
ATOM 696 O O . SER A 1 86 ? -12.002 6.362 14.353 1.00 80.69 86 SER A O 1
ATOM 698 N N . PHE A 1 87 ? -12.137 4.500 13.107 1.00 83.06 87 PHE A N 1
ATOM 699 C CA . PHE A 1 87 ? -13.581 4.334 13.219 1.00 83.06 87 PHE A CA 1
ATOM 700 C C . PHE A 1 87 ? -14.018 4.014 14.655 1.00 83.06 87 PHE A C 1
ATOM 702 O O . PHE A 1 87 ? -14.942 4.640 15.171 1.00 83.06 87 PHE A O 1
ATOM 709 N N . ILE A 1 88 ? -13.308 3.120 15.353 1.00 84.81 88 ILE A N 1
A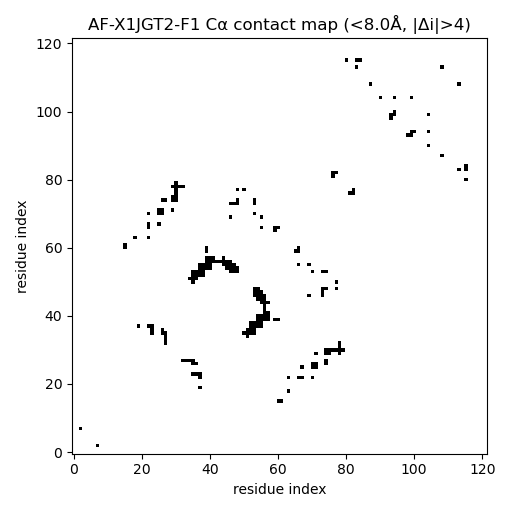TOM 710 C CA . ILE A 1 88 ? -13.548 2.842 16.779 1.00 84.81 88 ILE A CA 1
ATOM 711 C C . ILE A 1 88 ? -13.386 4.119 17.613 1.00 84.81 88 ILE A C 1
ATOM 713 O O . ILE A 1 88 ? -14.261 4.432 18.420 1.00 84.81 88 ILE A O 1
ATOM 717 N N . LYS A 1 89 ? -12.314 4.891 17.385 1.00 87.44 89 LYS A N 1
ATOM 718 C CA . LYS A 1 89 ? -12.098 6.176 18.072 1.00 87.44 89 LYS A CA 1
ATOM 719 C C . LYS A 1 89 ? -13.218 7.172 17.794 1.00 87.44 89 LYS A C 1
ATOM 721 O O . LYS A 1 89 ? -13.643 7.878 18.705 1.00 87.44 89 LYS A O 1
ATOM 726 N N . LEU A 1 90 ? -13.703 7.228 16.555 1.00 85.88 90 LEU A N 1
ATOM 727 C CA . LEU A 1 90 ? -14.822 8.083 16.180 1.00 85.88 90 LEU A CA 1
ATOM 728 C C . LEU A 1 90 ? -16.076 7.706 16.976 1.00 85.88 90 LEU A C 1
ATOM 730 O O . LEU A 1 90 ? -16.675 8.574 17.609 1.00 85.88 90 LEU A O 1
ATOM 734 N N . ILE A 1 91 ? -16.424 6.416 17.012 1.00 87.62 91 ILE A N 1
ATOM 735 C CA . ILE A 1 91 ? -17.550 5.908 17.807 1.00 87.62 91 ILE A CA 1
ATOM 736 C C . ILE A 1 91 ? -17.386 6.280 19.283 1.00 87.62 91 ILE A C 1
ATOM 738 O O . ILE A 1 91 ? -18.347 6.730 19.901 1.00 87.62 91 ILE A O 1
ATOM 742 N N . ASP A 1 92 ? -16.184 6.141 19.846 1.00 86.12 92 ASP A N 1
ATOM 743 C CA . ASP A 1 92 ? -15.922 6.474 21.249 1.00 86.12 92 ASP A CA 1
ATOM 744 C C . ASP A 1 92 ? -16.107 7.973 21.538 1.00 86.12 92 ASP A C 1
ATOM 746 O O . ASP A 1 92 ? -16.658 8.343 22.576 1.00 86.12 92 ASP A O 1
ATOM 750 N N . ILE A 1 93 ? -15.690 8.851 20.619 1.00 90.06 93 ILE A N 1
ATOM 751 C CA . ILE A 1 93 ? -15.907 10.302 20.735 1.00 90.06 93 ILE A CA 1
ATOM 752 C C . ILE A 1 93 ? -17.402 10.628 20.665 1.00 90.06 93 ILE A C 1
ATOM 754 O O . ILE A 1 93 ? -17.902 11.389 21.494 1.00 90.06 93 ILE A O 1
ATOM 758 N N . PHE A 1 94 ? -18.127 10.044 19.708 1.00 87.06 94 PHE A N 1
ATOM 759 C CA . PHE A 1 94 ? -19.571 10.250 19.571 1.00 87.06 94 PHE A CA 1
ATOM 760 C C . PHE A 1 94 ? -20.339 9.731 20.784 1.00 87.06 94 PHE A C 1
ATOM 762 O O . PHE A 1 94 ? -21.208 10.429 21.300 1.00 87.06 94 PHE A O 1
ATOM 769 N N . SER A 1 95 ? -19.980 8.547 21.275 1.00 89.56 95 SER A N 1
ATOM 770 C CA . SER A 1 95 ? -20.552 7.972 22.488 1.00 89.56 95 SER A CA 1
ATOM 771 C C . SER A 1 95 ? -20.442 8.926 23.665 1.00 89.56 95 SER A C 1
ATOM 773 O O . SER A 1 95 ? -21.448 9.178 24.315 1.00 89.56 95 SER A O 1
ATOM 775 N N . LYS A 1 96 ? -19.253 9.488 23.906 1.00 89.44 96 LYS A N 1
ATOM 776 C CA . LYS A 1 96 ? -19.029 10.422 25.015 1.00 89.44 96 LYS A CA 1
ATOM 777 C C . LYS A 1 96 ? -19.762 11.744 24.817 1.00 89.44 96 LYS A C 1
ATOM 779 O O . LYS A 1 96 ? -20.288 12.298 25.771 1.00 89.44 96 LYS A O 1
ATOM 784 N N . LYS A 1 97 ? -19.785 12.265 23.586 1.00 94.19 97 LYS A N 1
ATOM 785 C CA . LYS A 1 97 ? -20.402 13.561 23.278 1.00 94.19 97 LYS A CA 1
ATOM 786 C C . LYS A 1 97 ? -21.927 13.542 23.420 1.00 94.19 97 LYS A C 1
ATOM 788 O O . LYS A 1 97 ? -22.503 14.567 23.767 1.00 94.19 97 LYS A O 1
ATOM 793 N N . TYR A 1 98 ? -22.560 12.408 23.128 1.00 92.56 98 TYR A N 1
ATOM 794 C CA . TYR A 1 98 ? -24.020 12.260 23.108 1.00 92.56 98 TYR A CA 1
ATOM 795 C C . TYR A 1 98 ? -24.556 11.284 24.165 1.00 92.56 98 TYR A C 1
ATOM 797 O O . TYR A 1 98 ? -25.728 10.929 24.111 1.00 92.56 98 TYR A O 1
ATOM 805 N N . ASP A 1 99 ? -23.700 10.843 25.090 1.00 89.62 99 ASP A N 1
ATOM 806 C CA . ASP A 1 99 ? -24.005 9.901 26.175 1.00 89.62 99 ASP A CA 1
ATOM 807 C C . ASP A 1 99 ? -24.763 8.646 25.695 1.00 89.62 99 ASP A C 1
ATOM 809 O O . ASP A 1 99 ? -25.794 8.231 26.229 1.00 89.62 99 ASP A O 1
ATOM 813 N N . LEU A 1 100 ? -24.272 8.062 24.594 1.00 86.31 100 LEU A N 1
ATOM 814 C CA . LEU A 1 100 ? -24.947 6.944 23.934 1.00 86.31 100 LEU A CA 1
ATOM 815 C C . LEU A 1 100 ? -24.924 5.679 24.812 1.00 86.31 100 LEU A C 1
ATOM 817 O O . LEU A 1 100 ? -23.874 5.343 25.370 1.00 86.31 100 LEU A O 1
ATOM 821 N N . PRO A 1 101 ? -26.020 4.893 24.854 1.00 87.00 101 PRO A N 1
ATOM 822 C CA . PRO A 1 101 ? -26.059 3.640 25.601 1.00 87.00 101 PRO A CA 1
ATOM 823 C C . PRO A 1 101 ? -24.973 2.644 25.163 1.00 87.00 101 PRO A C 1
ATOM 825 O O . PRO A 1 101 ? -24.824 2.347 23.976 1.00 87.00 101 PRO A O 1
ATOM 828 N N . GLN A 1 102 ? -24.274 2.043 26.134 1.00 80.44 102 GLN A N 1
ATOM 829 C CA . GLN A 1 102 ? -23.207 1.048 25.910 1.00 80.44 102 GLN A CA 1
ATOM 830 C C . GLN A 1 102 ? -23.617 -0.105 24.984 1.00 80.44 102 GLN A C 1
ATOM 832 O O . GLN A 1 102 ? -22.844 -0.515 24.118 1.00 80.44 102 GLN A O 1
ATOM 837 N N . TYR A 1 103 ? -24.852 -0.590 25.118 1.00 82.56 103 TYR A N 1
ATOM 838 C CA . TYR A 1 103 ? -25.386 -1.661 24.276 1.00 82.56 103 TYR A CA 1
ATOM 839 C C . TYR A 1 103 ? -25.416 -1.287 22.783 1.00 82.56 103 TYR A C 1
ATOM 841 O O . TYR A 1 103 ? -25.073 -2.098 21.923 1.00 82.56 103 TYR A O 1
ATOM 849 N N . PHE A 1 104 ? -25.762 -0.036 22.466 1.00 78.19 104 PHE A N 1
ATOM 850 C CA . PHE A 1 104 ? -25.817 0.458 21.090 1.00 78.19 104 PHE A CA 1
ATOM 851 C C . PHE A 1 104 ? -24.418 0.535 20.462 1.00 78.19 104 PHE A C 1
ATOM 853 O O . PHE A 1 104 ? -24.210 0.124 19.322 1.00 78.19 104 PHE A O 1
ATOM 860 N N . ILE A 1 105 ? -23.432 0.977 21.244 1.00 80.69 105 ILE A N 1
ATOM 861 C CA . ILE A 1 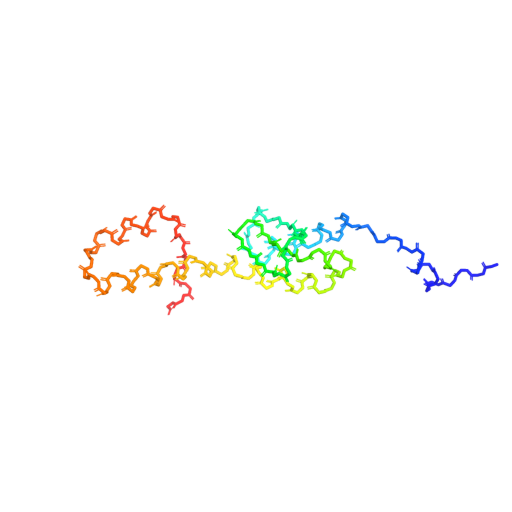105 ? -22.022 1.051 20.834 1.00 80.69 105 ILE A CA 1
ATOM 862 C C . ILE A 1 105 ? -21.465 -0.342 20.528 1.00 80.69 105 ILE A C 1
ATOM 864 O O . ILE A 1 105 ? -20.759 -0.526 19.535 1.00 80.69 105 ILE A O 1
ATOM 868 N N . LEU A 1 106 ? -21.796 -1.326 21.368 1.00 78.12 106 LEU A N 1
ATOM 869 C CA . LEU A 1 106 ? -21.403 -2.721 21.178 1.00 78.12 106 LEU A CA 1
ATOM 870 C C . LEU A 1 106 ? -21.968 -3.300 19.879 1.00 78.12 106 LEU A C 1
ATOM 872 O O . LEU A 1 106 ? -21.210 -3.926 19.137 1.00 78.12 106 LEU A O 1
ATOM 876 N N . MET A 1 107 ? -23.246 -3.054 19.564 1.00 77.38 107 MET A N 1
ATOM 877 C CA . MET A 1 107 ? -23.843 -3.486 18.291 1.00 77.38 107 MET A CA 1
ATOM 878 C C . MET A 1 107 ? -23.135 -2.880 17.077 1.00 77.38 107 MET A C 1
ATOM 880 O O . MET A 1 107 ? -22.836 -3.601 16.127 1.00 77.38 107 MET A O 1
ATOM 884 N N . ILE A 1 108 ? -22.819 -1.581 17.108 1.00 77.62 108 ILE A N 1
ATOM 885 C CA . ILE A 1 108 ? -22.119 -0.929 15.992 1.00 77.62 108 ILE A CA 1
ATOM 886 C C . ILE A 1 108 ? -20.734 -1.557 15.801 1.00 77.62 108 ILE A C 1
ATOM 888 O O . ILE A 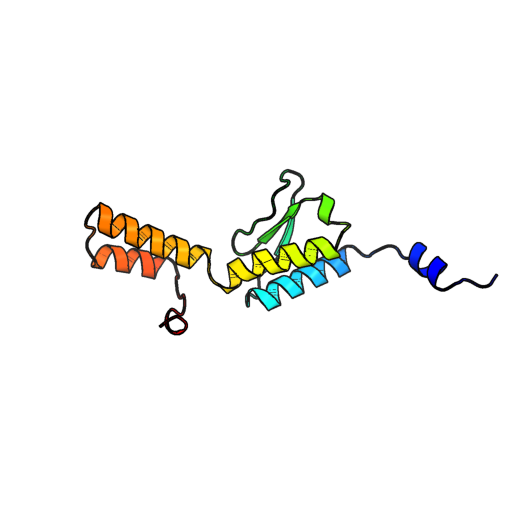1 108 ? -20.403 -1.981 14.698 1.00 77.62 108 ILE A O 1
ATOM 892 N N . LYS A 1 109 ? -19.943 -1.690 16.875 1.00 74.38 109 LYS A N 1
ATOM 893 C CA . LYS A 1 109 ? -18.579 -2.244 16.797 1.00 74.38 109 LYS A CA 1
ATOM 894 C C . LYS A 1 109 ? -18.549 -3.705 16.330 1.00 74.38 109 LYS A C 1
ATOM 896 O O . LYS A 1 109 ? -17.638 -4.088 15.599 1.00 74.38 109 LYS A O 1
ATOM 901 N N . SER A 1 110 ? -19.532 -4.512 16.734 1.00 65.94 110 SER A N 1
ATOM 902 C CA . SER A 1 110 ? -19.618 -5.933 16.360 1.00 65.94 110 SER A CA 1
ATOM 903 C C . SER A 1 110 ? -20.150 -6.154 14.938 1.00 65.94 110 SER A C 1
ATOM 905 O O . SER A 1 110 ? -19.676 -7.061 14.259 1.00 65.94 110 SER A O 1
ATOM 907 N N . GLY A 1 111 ? -21.049 -5.297 14.441 1.00 60.53 111 GLY A N 1
ATOM 908 C CA . GLY A 1 111 ? -21.534 -5.343 13.055 1.00 60.53 111 GLY A CA 1
ATOM 909 C C . GLY A 1 111 ? -20.499 -4.914 12.005 1.00 60.53 111 GLY A C 1
ATOM 910 O O . GLY A 1 111 ? -20.578 -5.335 10.855 1.00 60.53 111 GLY A O 1
ATOM 911 N N . SER A 1 112 ? -19.495 -4.117 12.383 1.00 56.34 112 SER A N 1
ATOM 912 C CA . SER A 1 112 ? -18.469 -3.600 11.460 1.00 56.34 112 SER A CA 1
ATOM 913 C C . SER A 1 112 ? -17.337 -4.582 11.123 1.00 56.34 112 SER A C 1
ATOM 915 O O . SER A 1 112 ? -16.356 -4.163 10.515 1.00 56.34 112 SER A O 1
ATOM 917 N N . ASN A 1 113 ? -17.409 -5.860 11.530 1.00 50.84 113 ASN A N 1
ATOM 918 C CA . ASN A 1 113 ? -16.302 -6.823 11.380 1.00 50.84 113 ASN A CA 1
ATOM 919 C C . ASN A 1 113 ? -14.957 -6.290 11.927 1.00 50.84 113 ASN A C 1
ATOM 921 O O . ASN A 1 113 ? -13.879 -6.688 11.484 1.00 50.84 113 ASN A O 1
ATOM 925 N N . CYS A 1 114 ? -15.008 -5.396 12.920 1.00 48.88 114 CYS A N 1
ATOM 926 C CA . CYS A 1 114 ? -13.844 -4.831 13.596 1.00 48.88 114 CYS A CA 1
ATOM 927 C C . CYS A 1 114 ? -13.240 -5.857 14.570 1.00 48.88 114 CYS A C 1
ATOM 929 O O . CYS A 1 114 ? -13.147 -5.619 15.770 1.00 48.88 114 CYS A O 1
ATOM 931 N N . ASN A 1 115 ? -12.796 -7.006 14.058 1.00 44.41 115 ASN A N 1
ATOM 932 C CA . ASN A 1 115 ? -11.908 -7.926 14.770 1.00 44.41 115 ASN A CA 1
ATOM 933 C C . ASN A 1 115 ? -10.476 -7.366 14.745 1.00 44.41 115 ASN A C 1
ATOM 935 O O . ASN A 1 115 ? -9.531 -8.005 14.285 1.00 44.41 115 ASN A O 1
ATOM 939 N N . VAL A 1 116 ? -10.304 -6.134 15.227 1.00 49.97 116 VAL A N 1
ATOM 940 C CA . VAL A 1 116 ? -8.971 -5.620 15.532 1.00 49.97 116 VAL A CA 1
ATOM 941 C C . VAL A 1 116 ? -8.533 -6.355 16.789 1.00 49.97 116 VAL A C 1
ATOM 943 O O . VAL A 1 116 ? -9.183 -6.273 17.829 1.00 49.97 116 VAL A O 1
ATOM 946 N N . ASN A 1 117 ? -7.456 -7.128 16.696 1.00 42.75 117 ASN A N 1
ATOM 947 C CA . ASN A 1 117 ? -6.911 -7.874 17.822 1.00 42.75 117 ASN A CA 1
ATOM 948 C C . ASN A 1 117 ? -6.243 -6.881 18.797 1.00 42.75 117 ASN A C 1
ATOM 950 O O . ASN A 1 117 ? -5.026 -6.712 18.804 1.00 42.75 117 ASN A O 1
ATOM 954 N N . VAL A 1 118 ? -7.055 -6.175 19.598 1.00 43.72 118 VAL A N 1
ATOM 955 C CA . VAL A 1 118 ? -6.620 -5.120 20.539 1.00 43.72 118 VAL A CA 1
ATOM 956 C C . VAL A 1 118 ? -5.663 -5.670 21.610 1.00 43.72 118 VAL A C 1
ATOM 958 O O . VAL A 1 118 ? -4.923 -4.915 22.231 1.00 43.72 118 VAL A O 1
ATOM 961 N N . ARG A 1 119 ? -5.583 -6.999 21.776 1.00 34.91 119 ARG A N 1
ATOM 962 C CA . ARG A 1 119 ? -4.672 -7.672 22.719 1.00 34.91 119 ARG A CA 1
ATOM 963 C C . ARG A 1 119 ? -3.176 -7.487 22.436 1.00 34.91 119 ARG A C 1
ATOM 965 O O . ARG A 1 119 ? -2.378 -7.914 23.256 1.00 34.91 119 ARG A O 1
ATOM 972 N N . LYS A 1 120 ? -2.776 -6.883 21.313 1.00 35.78 120 LYS A N 1
ATOM 973 C CA . LYS A 1 120 ? -1.370 -6.503 21.069 1.00 35.78 120 LYS A CA 1
ATOM 974 C C . LYS A 1 120 ? -1.007 -5.084 21.531 1.00 35.78 120 LYS A C 1
ATOM 976 O O . LYS A 1 120 ? 0.139 -4.689 21.351 1.00 35.78 120 LYS A O 1
ATOM 981 N N . PHE A 1 121 ? -1.956 -4.329 22.087 1.00 41.94 121 PHE A N 1
ATOM 982 C CA . PHE A 1 121 ? -1.773 -2.914 22.443 1.00 41.94 121 PHE A CA 1
ATOM 983 C C . PHE A 1 121 ? -2.104 -2.582 23.911 1.00 41.94 121 PHE A C 1
ATOM 985 O O . PHE A 1 121 ? -2.242 -1.407 24.248 1.00 41.94 121 PHE A O 1
ATOM 992 N N . LEU A 1 122 ? -2.210 -3.600 24.770 1.00 34.66 122 LEU A N 1
ATOM 993 C CA . LEU A 1 122 ? -2.158 -3.492 26.234 1.00 34.66 122 LEU A CA 1
ATOM 994 C C . LEU A 1 122 ? -0.947 -4.283 26.726 1.00 34.66 122 LEU A C 1
ATOM 996 O O . LEU A 1 122 ? -0.323 -3.826 27.704 1.00 34.66 122 LEU A O 1
#

Solvent-accessible surface area (backbone atoms only — not comparable to full-atom values): 7134 Å² total; per-residue (Å²): 134,87,84,50,72,67,63,52,57,76,66,54,78,80,59,62,66,61,53,50,51,53,47,31,51,49,26,22,65,58,25,72,42,90,69,45,46,74,42,70,35,84,90,42,87,58,73,52,63,84,73,41,44,39,37,34,27,47,80,39,73,86,36,58,72,64,40,45,57,52,40,49,54,48,17,41,41,49,42,70,34,52,64,56,55,50,49,52,51,49,51,53,51,51,31,67,75,67,68,52,59,66,69,60,54,50,52,55,49,63,71,65,71,61,78,66,75,62,85,83,78,117

Organism: NCBI:txid412755

pLDDT: mean 81.53, std 15.92, range [34.66, 97.0]

Secondary structure (DSSP, 8-state):
----HHHHHHT----HHHHHHHHHHHHHHHH--S--EEEEESS-S--EE-SSEEEEEGGGGS-HHHHHHHHHHHHHHHHHTHHHHHHHHHHHHHHHHHT--HHHHHHHHHHTT----GGG--

Mean predicted aligned error: 10.25 Å

Radius of gyration: 20.7 Å; Cα contacts (8 Å, |Δi|>4): 114; c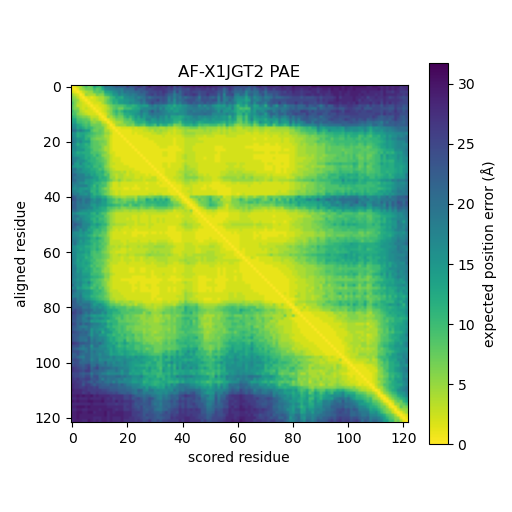hains: 1; bounding box: 57×26×58 Å

Foldseek 3Di:
DDCDVVNVVVVDDDDLVVLQVVLQVLLCVLLVHPQAHEAADDVDCDWEDPLRYTYHHNVCSVVSPVSNVSSNVRSNCNNQVVVLVVVLVVLVVVCVVVVDDPVVSVVVNVVVPSPNVCVVPD